Protein AF-A0A369HYK2-F1 (afdb_monomer)

Mean predicted aligned error: 5.25 Å

Foldseek 3Di:
DQDPVRDDADPVQFPDDDPPDTHGDDDDDDDPVVLVVQLVCPPVDQDPDDPVSNVSNVVVVVVVVVVVVD

Sequence (70 aa):
MALSAGISIPLEDVLIDNEHEFRVKLHLIINKEIVYELARLGAGVCVLAPERLVREMKEFHEAALKKYQH

InterPro domains:
  IPR057727 WCX domain [PF25583] (18-64)

pLDDT: mean 88.84, std 13.37, range [38.94, 97.25]

Structure (mmCIF, N/CA/C/O backbone):
data_AF-A0A369HYK2-F1
#
_entry.id   AF-A0A369HYK2-F1
#
loop_
_atom_site.group_PDB
_atom_site.id
_atom_site.type_symbol
_atom_site.label_atom_id
_atom_site.label_alt_id
_atom_site.label_comp_id
_atom_site.label_asym_id
_atom_site.label_entity_id
_atom_site.label_seq_id
_atom_site.pdbx_PDB_ins_code
_atom_site.Cartn_x
_atom_site.Cartn_y
_atom_site.Cartn_z
_atom_site.occupancy
_atom_site.B_iso_or_equiv
_atom_site.auth_seq_id
_atom_site.auth_comp_id
_atom_site.auth_asym_id
_atom_site.auth_atom_id
_atom_site.pdbx_PDB_model_num
ATOM 1 N N . MET A 1 1 ? 1.507 -0.502 -20.331 1.00 51.66 1 MET A N 1
ATOM 2 C CA . MET A 1 1 ? 0.049 -0.757 -20.230 1.00 51.66 1 MET A CA 1
ATOM 3 C C . MET A 1 1 ? -0.594 0.383 -19.458 1.00 51.66 1 MET A C 1
ATOM 5 O O . MET A 1 1 ? -0.010 0.813 -18.472 1.00 51.66 1 MET A O 1
ATOM 9 N N . ALA A 1 2 ? -1.731 0.909 -19.922 1.00 38.94 2 ALA A N 1
ATOM 10 C CA . ALA A 1 2 ? -2.451 1.972 -19.221 1.00 38.94 2 ALA A CA 1
ATOM 11 C C . ALA A 1 2 ? -3.376 1.349 -18.166 1.00 38.94 2 ALA A C 1
ATOM 13 O O . ALA A 1 2 ? -4.277 0.588 -18.513 1.00 38.94 2 ALA A O 1
ATOM 14 N N . LEU A 1 3 ? -3.153 1.658 -16.889 1.00 53.16 3 LEU A N 1
ATOM 15 C CA . LEU A 1 3 ? -4.151 1.394 -15.850 1.00 53.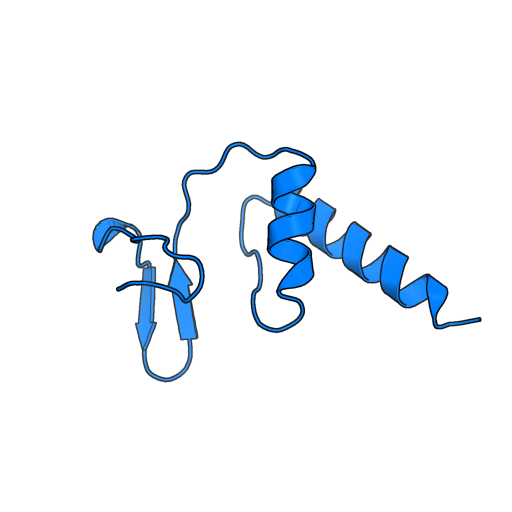16 3 LEU A CA 1
ATOM 16 C C . LEU A 1 3 ? -5.271 2.436 -15.967 1.00 53.16 3 LEU A C 1
ATOM 18 O O . LEU A 1 3 ? -5.038 3.554 -16.430 1.00 53.16 3 LEU A O 1
ATOM 22 N N . SER A 1 4 ? -6.472 2.094 -15.501 1.00 50.66 4 SER A N 1
ATOM 23 C CA . SER A 1 4 ? -7.698 2.916 -15.531 1.00 50.66 4 SER A CA 1
ATOM 24 C C . SER A 1 4 ? -7.581 4.319 -14.901 1.00 50.66 4 SER A C 1
ATOM 26 O O . SER A 1 4 ? -8.515 5.108 -14.990 1.00 50.66 4 SER A O 1
ATOM 28 N N . ALA A 1 5 ? -6.429 4.658 -14.317 1.00 51.84 5 ALA A N 1
ATOM 29 C CA . ALA A 1 5 ? -6.075 5.970 -13.784 1.00 51.84 5 ALA A CA 1
ATOM 30 C C . ALA A 1 5 ? -5.257 6.863 -14.750 1.00 51.84 5 ALA A C 1
ATOM 32 O O . ALA A 1 5 ? -4.782 7.916 -14.336 1.00 51.84 5 ALA A O 1
ATOM 33 N N . GLY A 1 6 ? -5.036 6.460 -16.010 1.00 55.47 6 GLY A N 1
ATOM 34 C CA . GLY A 1 6 ? -4.236 7.243 -16.970 1.00 55.47 6 GLY A CA 1
ATOM 35 C C . GLY A 1 6 ? -2.726 7.231 -16.690 1.00 55.47 6 GLY A C 1
ATOM 36 O O . GLY A 1 6 ? -1.983 8.039 -17.239 1.00 55.47 6 GLY A O 1
ATOM 37 N N . ILE A 1 7 ? -2.262 6.308 -15.844 1.00 63.16 7 ILE A N 1
ATOM 38 C CA . ILE A 1 7 ? -0.848 6.150 -15.497 1.00 63.16 7 ILE A CA 1
ATOM 39 C C . ILE A 1 7 ? -0.216 5.162 -16.481 1.00 63.16 7 ILE A C 1
ATOM 41 O O . ILE A 1 7 ? -0.627 4.001 -16.560 1.00 63.16 7 ILE A O 1
ATOM 45 N N . SER A 1 8 ? 0.787 5.627 -17.229 1.00 71.94 8 SER A N 1
ATOM 46 C CA . SER A 1 8 ? 1.658 4.764 -18.028 1.00 71.94 8 SER A CA 1
ATOM 47 C C . SER A 1 8 ? 2.795 4.255 -17.150 1.00 71.94 8 SER A C 1
A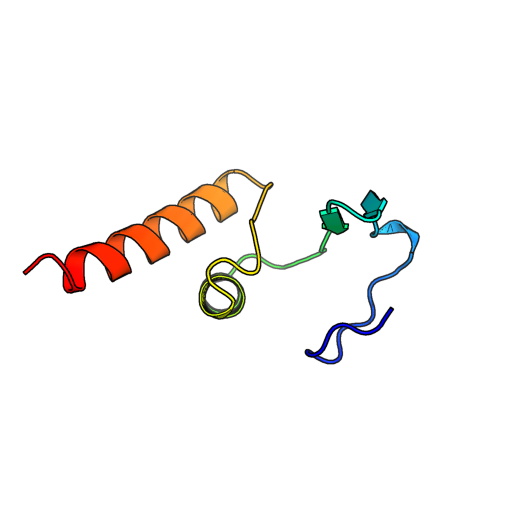TOM 49 O O . SER A 1 8 ? 3.614 5.048 -16.691 1.00 71.94 8 SER A O 1
ATOM 51 N N . ILE A 1 9 ? 2.847 2.942 -16.926 1.00 78.62 9 ILE A N 1
ATOM 52 C CA . ILE A 1 9 ? 3.935 2.295 -16.185 1.00 78.62 9 ILE A CA 1
ATOM 53 C C . ILE A 1 9 ? 5.010 1.838 -17.186 1.00 78.62 9 ILE A C 1
ATOM 55 O O . ILE A 1 9 ? 4.670 1.105 -18.126 1.00 78.62 9 ILE A O 1
ATOM 59 N N . PRO A 1 10 ? 6.276 2.271 -17.026 1.00 84.88 10 PRO A N 1
ATOM 60 C CA . PRO A 1 10 ? 7.403 1.759 -17.803 1.00 84.88 10 PRO A CA 1
ATOM 61 C C . PRO A 1 10 ? 7.538 0.236 -17.665 1.00 84.88 10 PRO A C 1
ATOM 63 O O . PRO A 1 10 ? 7.311 -0.310 -16.591 1.00 84.88 10 PRO A O 1
ATOM 66 N N . LEU A 1 11 ? 7.933 -0.471 -18.731 1.00 86.12 11 LEU A N 1
ATOM 67 C CA . LEU A 1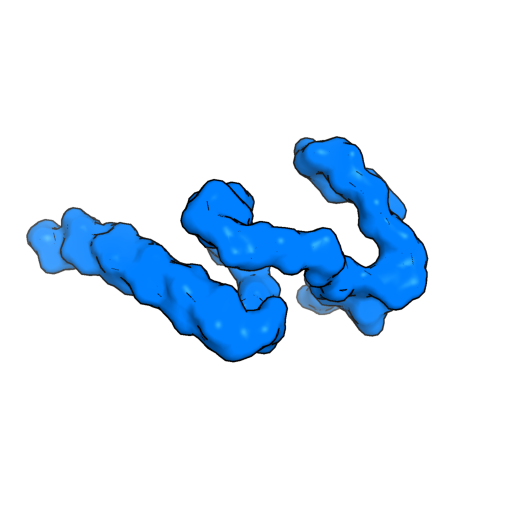 11 ? 8.084 -1.937 -18.680 1.00 86.12 11 LEU A CA 1
ATOM 68 C C . LEU A 1 11 ? 9.122 -2.388 -17.639 1.00 86.12 11 LEU A C 1
ATOM 70 O O . LEU A 1 11 ? 8.937 -3.418 -17.006 1.00 86.12 11 LEU A O 1
ATOM 74 N N . GLU A 1 12 ? 10.174 -1.597 -17.426 1.00 90.62 12 GLU A N 1
ATOM 75 C CA . GLU A 1 12 ? 11.203 -1.822 -16.397 1.00 90.62 12 GLU A CA 1
ATOM 76 C C . GLU A 1 12 ? 10.677 -1.769 -14.955 1.00 90.62 12 GLU A C 1
ATOM 78 O O . GLU A 1 12 ? 11.290 -2.335 -14.051 1.00 90.62 12 GLU A O 1
ATOM 83 N N . ASP A 1 13 ? 9.528 -1.129 -14.746 1.00 92.69 13 ASP A N 1
ATOM 84 C CA . ASP A 1 13 ? 8.861 -1.041 -13.452 1.00 92.69 13 ASP A CA 1
ATOM 85 C C . ASP A 1 13 ? 7.812 -2.150 -13.256 1.00 92.69 13 ASP A C 1
ATOM 87 O O . ASP A 1 13 ? 7.257 -2.289 -12.163 1.00 92.69 13 ASP A O 1
ATOM 91 N N . VAL A 1 14 ? 7.547 -2.978 -14.273 1.00 94.38 14 VAL A N 1
ATOM 92 C CA . VAL A 1 14 ? 6.705 -4.175 -14.144 1.00 94.38 14 VAL A CA 1
ATOM 93 C C . VAL A 1 14 ? 7.562 -5.316 -13.600 1.00 94.38 14 VAL A C 1
ATOM 95 O O . VAL A 1 14 ? 8.443 -5.837 -14.276 1.00 94.38 14 VAL A O 1
ATOM 98 N N . LEU A 1 15 ? 7.307 -5.702 -12.350 1.00 94.88 15 LEU A N 1
ATOM 99 C CA . LEU A 1 15 ? 8.063 -6.746 -11.656 1.00 94.88 15 LEU A CA 1
ATOM 100 C C . LEU A 1 15 ? 7.503 -8.140 -11.944 1.00 94.88 15 LEU A C 1
ATOM 102 O O . LEU A 1 15 ? 8.265 -9.098 -12.052 1.00 94.88 15 LEU A O 1
ATOM 106 N N . ILE A 1 16 ? 6.174 -8.258 -12.012 1.00 95.56 16 ILE A N 1
ATOM 107 C CA . ILE A 1 16 ? 5.458 -9.502 -12.310 1.00 95.56 16 ILE A CA 1
ATOM 108 C C . ILE A 1 16 ? 4.216 -9.149 -13.125 1.00 95.56 16 ILE A C 1
ATOM 110 O O . ILE A 1 16 ? 3.472 -8.246 -12.748 1.00 95.56 16 ILE A O 1
ATOM 114 N N . ASP A 1 17 ? 3.994 -9.874 -14.216 1.00 94.31 17 ASP A N 1
ATOM 115 C CA . ASP A 1 17 ? 2.786 -9.797 -15.037 1.00 94.31 17 ASP A CA 1
ATOM 116 C C . ASP A 1 17 ? 2.447 -11.211 -15.513 1.00 94.31 17 ASP A C 1
ATOM 118 O O . ASP A 1 17 ? 3.090 -11.757 -16.414 1.00 94.31 17 ASP A O 1
ATOM 122 N N . ASN A 1 18 ? 1.528 -11.864 -14.805 1.00 94.88 18 ASN A N 1
ATOM 123 C CA . ASN A 1 18 ? 1.046 -13.201 -15.131 1.00 94.88 18 ASN A CA 1
ATOM 124 C C . ASN A 1 18 ? -0.432 -13.352 -14.735 1.00 94.88 18 ASN A C 1
ATOM 126 O O . ASN A 1 18 ? -1.051 -12.433 -14.205 1.00 94.88 18 ASN A O 1
ATOM 130 N N . GLU A 1 19 ? -1.007 -14.530 -14.977 1.00 94.88 19 GLU A N 1
ATOM 131 C CA . GLU A 1 19 ? -2.433 -14.802 -14.738 1.00 94.88 19 GLU A CA 1
ATOM 132 C C . GLU A 1 19 ? -2.863 -14.709 -13.261 1.00 94.88 19 GLU A C 1
ATOM 134 O O . GLU A 1 19 ? -4.054 -14.598 -12.974 1.00 94.88 19 GLU A O 1
ATOM 139 N N . HIS A 1 20 ? -1.920 -14.766 -12.316 1.00 93.25 20 HIS A N 1
ATOM 140 C CA . HIS A 1 20 ? -2.197 -14.765 -10.880 1.00 93.25 20 HIS A CA 1
ATOM 141 C C . HIS A 1 20 ? -1.986 -13.403 -10.224 1.00 93.25 20 HIS A C 1
ATOM 143 O O . HIS A 1 20 ? -2.715 -13.057 -9.294 1.00 93.25 20 HIS A O 1
ATOM 149 N N . GLU A 1 21 ? -0.984 -12.642 -10.665 1.00 93.56 21 GLU A N 1
ATOM 150 C CA . GLU A 1 21 ? -0.676 -11.343 -10.080 1.00 93.56 21 GLU A CA 1
ATOM 151 C C . GLU A 1 21 ? -0.088 -10.351 -11.085 1.00 93.56 21 GLU A C 1
ATOM 153 O O . GLU A 1 21 ? 0.627 -10.706 -12.024 1.00 93.56 21 GLU A O 1
ATOM 158 N N . PHE A 1 22 ? -0.342 -9.074 -10.802 1.00 94.44 22 PHE A N 1
ATOM 159 C CA . PHE A 1 22 ? 0.294 -7.944 -11.459 1.00 94.44 22 PHE A CA 1
ATOM 160 C C . PHE A 1 22 ? 1.002 -7.092 -10.405 1.00 94.44 22 PHE A C 1
ATOM 162 O O . PHE A 1 22 ? 0.363 -6.508 -9.524 1.00 94.44 22 PHE A O 1
ATOM 169 N N . ARG A 1 23 ? 2.334 -7.034 -10.474 1.00 96.06 23 ARG A N 1
ATOM 170 C CA . ARG A 1 23 ? 3.184 -6.337 -9.505 1.00 96.06 23 ARG A CA 1
ATOM 171 C C . ARG A 1 23 ? 4.024 -5.290 -10.205 1.00 96.06 23 ARG A C 1
ATOM 173 O O . ARG A 1 23 ? 4.771 -5.596 -11.130 1.00 96.06 23 ARG A O 1
ATOM 180 N N . VAL A 1 24 ? 3.967 -4.071 -9.689 1.00 95.19 24 VAL A N 1
ATOM 181 C CA . VAL A 1 24 ? 4.701 -2.929 -10.231 1.00 95.19 24 VAL A CA 1
ATOM 182 C C . VAL A 1 24 ? 5.484 -2.214 -9.146 1.00 95.19 24 VAL A C 1
ATOM 184 O O . VAL A 1 24 ? 5.093 -2.191 -7.976 1.00 95.19 24 VAL A O 1
ATOM 187 N N . LYS A 1 25 ? 6.594 -1.613 -9.549 1.00 94.88 25 LYS A N 1
ATOM 188 C CA . LYS A 1 25 ? 7.342 -0.645 -8.766 1.00 94.88 25 LYS A CA 1
ATOM 189 C C . LYS A 1 25 ? 6.871 0.750 -9.159 1.00 94.88 25 LYS A C 1
ATOM 191 O O . LYS A 1 25 ? 6.704 1.047 -10.331 1.00 94.88 25 LYS A O 1
ATOM 196 N N . LEU A 1 26 ? 6.650 1.612 -8.173 1.00 91.38 26 LEU A N 1
ATOM 197 C CA . LEU A 1 26 ? 6.269 3.000 -8.415 1.00 91.38 26 LEU A CA 1
ATOM 198 C C . LEU A 1 26 ? 7.269 3.927 -7.730 1.00 91.38 26 LEU A C 1
ATOM 200 O O . LEU A 1 26 ? 7.642 3.722 -6.574 1.00 91.38 26 LEU A O 1
ATOM 204 N N . HIS A 1 27 ? 7.680 4.967 -8.445 1.00 90.31 27 HIS A N 1
ATOM 205 C CA . HIS A 1 27 ? 8.542 6.022 -7.931 1.00 90.31 27 HIS A CA 1
ATOM 206 C C . HIS A 1 27 ? 7.674 7.178 -7.415 1.00 90.31 27 HIS A C 1
ATOM 208 O O . HIS A 1 27 ? 7.275 8.055 -8.175 1.00 90.31 27 HIS A O 1
ATOM 214 N N . LEU A 1 28 ? 7.341 7.148 -6.120 1.00 86.75 28 LEU A N 1
ATOM 215 C CA . LEU A 1 28 ? 6.374 8.060 -5.497 1.00 86.75 28 LEU A CA 1
ATOM 216 C C . LEU A 1 28 ? 7.000 8.852 -4.345 1.00 86.75 28 LEU A C 1
ATOM 218 O O . LEU A 1 28 ? 7.807 8.326 -3.578 1.00 86.75 28 LEU A O 1
ATOM 222 N N . ILE A 1 29 ? 6.559 10.100 -4.172 1.00 90.31 29 ILE A N 1
ATOM 223 C CA . ILE A 1 29 ? 6.793 10.859 -2.939 1.00 90.31 29 ILE A CA 1
ATOM 224 C C . ILE A 1 29 ? 5.698 10.471 -1.945 1.00 90.31 29 ILE A C 1
ATOM 226 O O . ILE A 1 29 ? 4.516 10.696 -2.193 1.00 90.31 29 ILE A O 1
ATOM 230 N N . ILE A 1 30 ? 6.090 9.888 -0.812 1.00 88.81 30 ILE A N 1
ATOM 231 C CA . ILE A 1 30 ? 5.140 9.411 0.196 1.00 88.81 30 ILE A CA 1
ATOM 232 C C . ILE A 1 30 ? 4.618 10.598 1.015 1.00 88.81 30 ILE A C 1
ATOM 234 O O . ILE A 1 30 ? 5.304 11.093 1.913 1.00 88.81 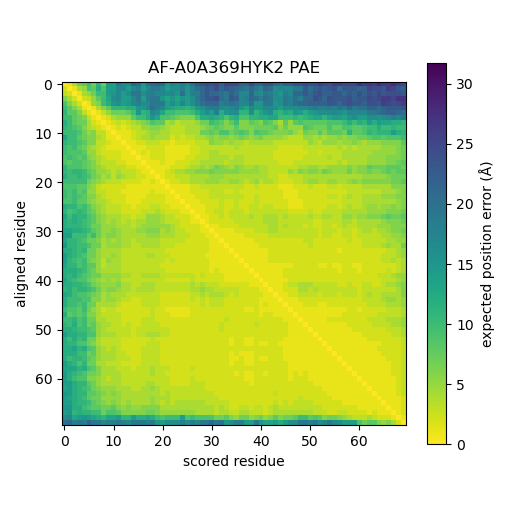30 ILE A O 1
ATOM 238 N N . ASN A 1 31 ? 3.405 11.051 0.700 1.00 91.31 31 ASN A N 1
ATOM 239 C CA . ASN A 1 31 ? 2.657 12.073 1.435 1.00 91.31 31 ASN A CA 1
ATOM 240 C C . ASN A 1 31 ? 1.270 11.539 1.865 1.00 91.31 31 ASN A C 1
ATOM 242 O O . ASN A 1 31 ? 0.916 10.398 1.595 1.00 91.31 31 ASN A O 1
ATOM 246 N N . LYS A 1 32 ? 0.456 12.344 2.557 1.00 91.94 32 LYS A N 1
ATOM 247 C CA . LYS A 1 32 ? -0.879 11.880 2.986 1.00 91.94 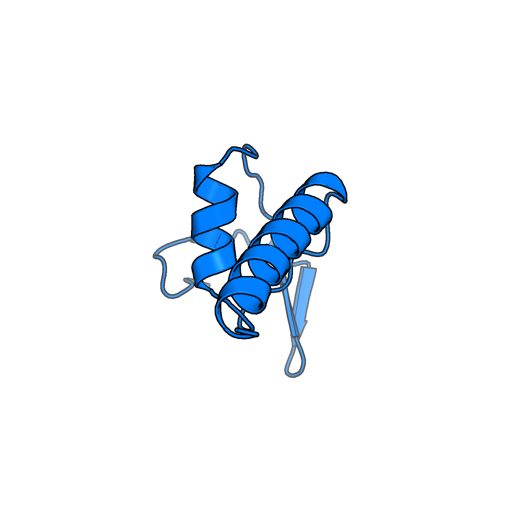32 LYS A CA 1
ATOM 248 C C . LYS A 1 32 ? -1.831 11.614 1.817 1.00 91.94 32 LYS A C 1
ATOM 250 O O . LYS A 1 32 ? -2.659 10.718 1.910 1.00 91.94 32 LYS A O 1
ATOM 255 N N . GLU A 1 33 ? -1.708 12.373 0.733 1.00 92.44 33 GLU A N 1
ATOM 256 C CA . GLU A 1 33 ? -2.560 12.209 -0.445 1.00 92.44 33 GLU A CA 1
ATOM 257 C C . GLU A 1 33 ? -2.336 10.842 -1.086 1.00 92.44 33 GLU A C 1
ATOM 259 O O . GLU A 1 33 ? -3.309 10.139 -1.330 1.00 92.44 33 GLU A O 1
ATOM 264 N N . ILE A 1 34 ? -1.084 10.395 -1.258 1.00 92.06 34 ILE A N 1
ATOM 265 C CA . ILE A 1 34 ? -0.824 9.083 -1.864 1.00 92.06 34 ILE A CA 1
ATOM 266 C C . ILE A 1 34 ? -1.389 7.939 -1.021 1.00 92.06 34 ILE A C 1
ATOM 268 O O . ILE A 1 34 ? -1.874 6.958 -1.576 1.00 92.06 34 ILE A O 1
ATOM 272 N N . VAL A 1 35 ? -1.387 8.076 0.309 1.00 93.06 35 VAL A N 1
ATOM 273 C CA . VAL A 1 35 ? -2.016 7.091 1.200 1.00 93.06 35 VAL A CA 1
ATOM 274 C C . VA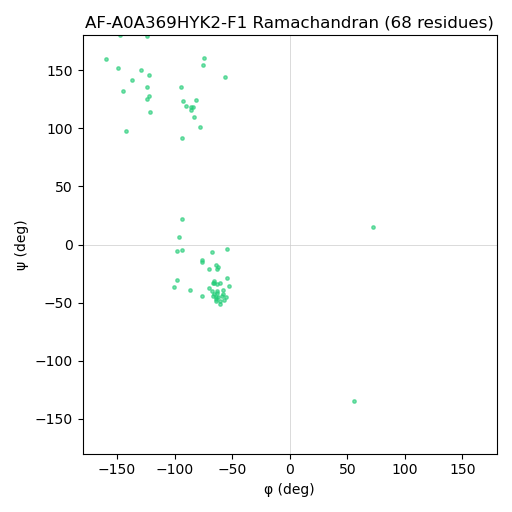L A 1 35 ? -3.516 7.010 0.922 1.00 93.06 35 VAL A C 1
ATOM 276 O O . VAL A 1 35 ? -4.041 5.912 0.776 1.00 93.06 35 VAL A O 1
ATOM 279 N N . TYR A 1 36 ? -4.209 8.142 0.779 1.00 94.12 36 TYR A N 1
ATOM 280 C CA . TYR A 1 36 ? -5.639 8.149 0.450 1.00 94.12 36 TYR A CA 1
ATOM 281 C C . TYR A 1 36 ? -5.917 7.591 -0.946 1.00 94.12 36 TYR A C 1
ATOM 283 O O . TYR A 1 36 ? -6.835 6.787 -1.1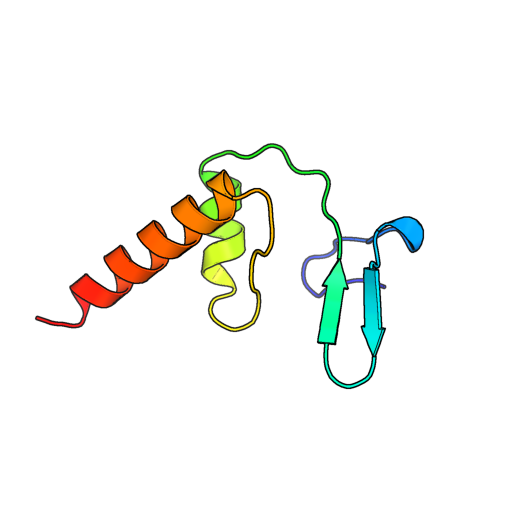13 1.00 94.12 36 TYR A O 1
ATOM 291 N N . GLU A 1 37 ? -5.100 7.966 -1.928 1.00 92.94 37 GLU A N 1
ATOM 292 C CA . GLU A 1 37 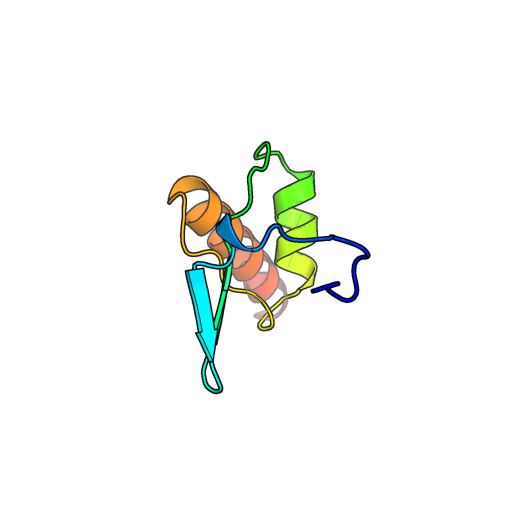? -5.254 7.541 -3.317 1.00 92.94 37 GLU A CA 1
ATOM 293 C C . GLU A 1 37 ? -5.010 6.038 -3.507 1.00 92.94 37 GLU A C 1
ATOM 295 O O . GLU A 1 37 ? -5.665 5.399 -4.331 1.00 92.94 37 GLU A O 1
ATOM 300 N N . LEU A 1 38 ? -4.107 5.452 -2.721 1.00 94.06 38 LEU A N 1
ATOM 301 C CA . LEU A 1 38 ? -3.920 4.005 -2.676 1.00 94.06 38 LEU A CA 1
ATOM 302 C C . LEU A 1 38 ? -5.036 3.333 -1.872 1.00 94.06 38 LEU A C 1
ATOM 304 O O . LEU A 1 38 ? -5.594 2.332 -2.316 1.00 94.06 38 LEU A O 1
ATOM 308 N N . ALA A 1 39 ? -5.409 3.885 -0.715 1.00 93.94 39 ALA A N 1
ATOM 309 C CA . ALA A 1 39 ? -6.403 3.272 0.161 1.00 93.94 39 ALA A CA 1
ATOM 310 C C . ALA A 1 39 ? -7.804 3.228 -0.463 1.00 93.94 39 ALA A C 1
ATOM 312 O O . ALA A 1 39 ? -8.541 2.266 -0.231 1.00 93.94 39 ALA A O 1
ATOM 313 N N . ARG A 1 40 ? -8.170 4.207 -1.306 1.00 93.56 40 ARG A N 1
ATOM 314 C CA . ARG A 1 40 ? -9.446 4.187 -2.051 1.00 93.56 40 ARG A CA 1
ATOM 315 C C . ARG A 1 40 ? -9.571 3.008 -3.019 1.00 93.56 40 ARG A C 1
ATOM 317 O O . ARG A 1 40 ? -10.686 2.677 -3.408 1.00 93.56 40 ARG A O 1
ATOM 324 N N . LEU A 1 41 ? -8.462 2.373 -3.405 1.00 93.69 41 LEU A N 1
ATOM 325 C CA . LEU A 1 41 ? -8.474 1.173 -4.250 1.00 93.69 41 LEU A CA 1
ATOM 326 C C . LEU A 1 41 ? -8.873 -0.089 -3.464 1.00 93.69 41 LEU A C 1
ATOM 328 O O . LEU A 1 41 ? -9.204 -1.111 -4.068 1.00 93.69 41 LEU A O 1
ATOM 332 N N . GLY A 1 42 ? -8.881 -0.020 -2.128 1.00 92.38 42 GLY A N 1
ATOM 333 C CA . GLY A 1 42 ? -9.324 -1.100 -1.253 1.00 92.38 42 GLY A CA 1
ATOM 334 C C . GLY A 1 42 ? -8.580 -2.410 -1.513 1.00 92.38 42 GLY A C 1
ATOM 335 O O . GLY A 1 42 ? -7.367 -2.428 -1.690 1.00 92.38 42 GLY A O 1
ATOM 336 N N . ALA A 1 43 ? -9.323 -3.517 -1.574 1.00 92.56 43 ALA A N 1
ATOM 337 C CA . ALA A 1 43 ? -8.766 -4.851 -1.803 1.00 92.56 43 ALA A CA 1
ATOM 338 C C . ALA A 1 43 ? -8.171 -5.061 -3.213 1.00 92.56 43 ALA A C 1
ATOM 340 O O . ALA A 1 43 ? -7.581 -6.107 -3.466 1.00 92.56 43 ALA A O 1
ATOM 341 N N . GLY A 1 44 ? -8.321 -4.097 -4.130 1.00 91.69 44 GLY A N 1
ATOM 342 C CA . GLY A 1 44 ? -7.762 -4.179 -5.481 1.00 91.69 44 GLY A CA 1
ATOM 343 C C . GLY A 1 44 ? -6.254 -3.920 -5.554 1.00 91.69 44 GLY A C 1
ATOM 344 O O . GLY A 1 44 ? -5.643 -4.227 -6.573 1.00 91.69 44 GLY A O 1
ATOM 345 N N . VAL A 1 45 ? -5.645 -3.361 -4.500 1.00 93.44 45 VAL A N 1
ATOM 346 C CA . VAL A 1 45 ? -4.202 -3.085 -4.440 1.00 93.44 45 VAL A CA 1
ATOM 347 C C . VAL A 1 45 ? -3.637 -3.475 -3.080 1.00 93.44 45 VAL A C 1
ATOM 349 O O . VAL A 1 45 ? -4.240 -3.237 -2.039 1.00 93.44 45 VAL A O 1
ATOM 352 N N . CYS A 1 46 ? -2.424 -4.026 -3.089 1.00 95.44 46 CYS A N 1
ATOM 353 C CA . CYS A 1 46 ? -1.646 -4.285 -1.887 1.00 95.44 46 CYS A CA 1
ATOM 354 C C . CYS A 1 46 ? -0.281 -3.597 -1.996 1.00 95.44 46 CYS A C 1
ATOM 356 O O . CYS A 1 46 ? 0.458 -3.814 -2.957 1.00 95.44 46 CYS A O 1
ATOM 358 N N . VAL A 1 47 ? 0.068 -2.771 -1.006 1.00 96.00 47 VAL A N 1
ATOM 359 C CA . VAL A 1 47 ? 1.414 -2.193 -0.907 1.00 96.00 47 VAL A CA 1
ATOM 360 C C . VAL A 1 47 ? 2.342 -3.220 -0.268 1.00 96.00 47 VAL A C 1
ATOM 362 O O . VAL A 1 47 ? 2.086 -3.678 0.844 1.00 96.00 47 VAL A O 1
ATOM 365 N N . LEU A 1 48 ? 3.437 -3.546 -0.956 1.00 96.94 48 LEU A N 1
ATOM 366 C CA . LEU A 1 48 ? 4.441 -4.505 -0.479 1.00 96.94 48 LEU A CA 1
ATOM 367 C C . LEU A 1 48 ? 5.657 -3.822 0.168 1.00 96.94 48 LEU A C 1
ATOM 369 O O . LEU A 1 48 ? 6.271 -4.378 1.073 1.00 96.94 48 LEU A O 1
ATOM 373 N N . ALA A 1 49 ? 6.006 -2.617 -0.288 1.00 95.94 49 ALA A N 1
ATOM 374 C CA . ALA A 1 49 ? 7.140 -1.833 0.191 1.00 95.94 49 ALA A CA 1
ATOM 375 C C . ALA A 1 49 ? 6.956 -0.339 -0.166 1.00 95.94 49 ALA A C 1
ATOM 377 O O . ALA A 1 49 ? 6.208 -0.032 -1.096 1.00 95.94 49 ALA A O 1
ATOM 378 N N . PRO A 1 50 ? 7.646 0.595 0.520 1.00 95.25 50 PRO A N 1
ATOM 379 C CA . PRO A 1 50 ? 8.478 0.372 1.706 1.00 95.25 50 PRO A CA 1
ATOM 380 C C . PRO A 1 50 ? 7.633 0.128 2.966 1.00 95.25 50 PRO A C 1
ATOM 382 O O . PRO A 1 50 ? 6.472 0.530 3.026 1.00 95.25 50 PRO A O 1
ATOM 385 N N . GLU A 1 51 ? 8.225 -0.472 4.004 1.00 96.38 51 GLU A N 1
ATOM 386 C CA . GLU A 1 51 ? 7.526 -0.850 5.250 1.00 96.38 51 GLU A CA 1
ATOM 387 C C . GLU A 1 51 ? 6.749 0.299 5.897 1.00 96.38 51 GLU A C 1
ATOM 389 O O . GLU A 1 51 ? 5.665 0.100 6.444 1.00 96.38 51 GLU A O 1
ATOM 394 N N . ARG A 1 52 ? 7.283 1.523 5.806 1.00 94.94 52 ARG A N 1
ATOM 395 C CA . ARG A 1 52 ? 6.595 2.719 6.292 1.00 94.94 52 ARG A CA 1
ATOM 396 C C . ARG A 1 52 ? 5.225 2.891 5.630 1.00 94.94 52 ARG A C 1
ATOM 398 O O . ARG A 1 52 ? 4.253 3.109 6.343 1.00 94.94 52 ARG A O 1
ATOM 405 N N . LEU A 1 53 ? 5.145 2.773 4.304 1.00 95.56 53 LEU A N 1
ATOM 406 C CA . LEU A 1 53 ? 3.884 2.922 3.575 1.00 95.56 53 LEU A CA 1
ATOM 407 C C . LEU A 1 53 ? 2.947 1.744 3.853 1.00 95.56 53 LEU A C 1
ATOM 409 O O . LEU A 1 53 ? 1.755 1.948 4.037 1.00 95.56 53 LEU A O 1
ATOM 413 N N . VAL A 1 54 ? 3.487 0.526 3.967 1.00 97.25 54 VAL A N 1
ATOM 414 C CA . VAL A 1 54 ? 2.705 -0.655 4.376 1.00 97.25 54 VAL A CA 1
ATOM 415 C C . VAL A 1 54 ? 2.015 -0.410 5.719 1.00 97.25 54 VAL A C 1
ATOM 417 O O . VAL A 1 54 ? 0.829 -0.702 5.868 1.00 97.25 54 VAL A O 1
ATOM 420 N N . ARG A 1 55 ? 2.741 0.144 6.696 1.00 96.56 55 ARG A N 1
ATOM 421 C CA . ARG A 1 55 ? 2.186 0.479 8.011 1.00 96.56 55 ARG A CA 1
ATOM 422 C C . ARG A 1 55 ? 1.111 1.563 7.915 1.00 96.56 55 ARG A C 1
ATOM 424 O O . ARG A 1 55 ? 0.026 1.353 8.442 1.00 96.56 55 ARG A O 1
ATOM 431 N N . GLU A 1 56 ? 1.378 2.660 7.204 1.00 95.75 56 GLU A N 1
ATOM 432 C CA . GLU A 1 56 ? 0.407 3.754 7.023 1.00 95.75 56 GLU A CA 1
ATOM 433 C C . GLU A 1 56 ? -0.903 3.255 6.367 1.00 95.75 56 GLU A C 1
ATOM 435 O O . GLU A 1 56 ? -1.995 3.628 6.795 1.00 95.75 56 GLU A O 1
ATOM 440 N N . MET A 1 57 ? -0.815 2.340 5.393 1.00 96.81 57 MET A N 1
ATOM 441 C CA . MET A 1 57 ? -1.983 1.716 4.754 1.00 96.81 57 MET A CA 1
ATOM 442 C C . MET A 1 57 ? -2.776 0.819 5.713 1.00 96.81 57 MET A C 1
ATOM 444 O O . MET A 1 57 ? -4.005 0.890 5.755 1.00 96.81 57 MET A O 1
ATOM 448 N N . LYS A 1 58 ? -2.089 -0.017 6.505 1.00 96.62 58 LYS A N 1
ATOM 449 C CA . LYS A 1 58 ? -2.739 -0.871 7.515 1.00 96.62 58 LYS A CA 1
ATOM 450 C C . LYS A 1 58 ? -3.474 -0.033 8.555 1.00 96.62 58 LYS A C 1
ATOM 452 O O . LYS A 1 58 ? -4.650 -0.280 8.803 1.00 96.62 58 LYS A O 1
ATOM 457 N N . GLU A 1 59 ? -2.813 0.987 9.096 1.00 96.38 59 GLU A N 1
ATOM 458 C CA . GLU A 1 59 ? -3.403 1.902 10.076 1.00 96.38 59 GLU A CA 1
ATOM 459 C C . GLU A 1 59 ? -4.655 2.595 9.520 1.00 96.38 59 GLU A C 1
ATOM 461 O O . GLU A 1 59 ? -5.676 2.662 10.209 1.00 96.38 59 GLU A O 1
ATOM 466 N N . PHE A 1 60 ? -4.617 3.053 8.261 1.00 95.75 60 PHE A N 1
ATOM 467 C CA . PHE A 1 60 ? -5.774 3.659 7.599 1.00 95.75 60 PHE A CA 1
ATOM 468 C C . PHE A 1 60 ? -6.960 2.685 7.507 1.00 95.75 60 PHE A C 1
ATOM 470 O O . PHE A 1 60 ? -8.077 3.021 7.911 1.00 95.75 60 PHE A O 1
ATOM 477 N N . HIS A 1 61 ? -6.730 1.469 7.006 1.00 96.00 61 HIS A N 1
ATOM 478 C CA . HIS A 1 61 ? -7.792 0.474 6.842 1.00 96.00 61 HIS A CA 1
ATOM 479 C C . HIS A 1 61 ? -8.340 -0.034 8.181 1.00 96.00 61 HIS A C 1
ATOM 481 O O . HIS A 1 61 ? -9.554 -0.173 8.328 1.00 96.00 61 HIS A O 1
ATOM 487 N N . GLU A 1 62 ? -7.483 -0.257 9.179 1.00 96.44 62 GLU A N 1
ATOM 488 C CA . GLU A 1 62 ? -7.906 -0.632 10.532 1.00 96.44 62 GLU A CA 1
ATOM 489 C C . GLU A 1 62 ? -8.741 0.469 11.194 1.00 96.44 62 GLU A C 1
ATOM 491 O O . GLU A 1 62 ? -9.759 0.180 11.828 1.00 96.44 62 GLU A O 1
ATOM 496 N N . ALA A 1 63 ? -8.345 1.736 11.044 1.00 95.62 63 ALA A N 1
ATOM 497 C CA . ALA A 1 63 ? -9.111 2.864 11.565 1.00 95.62 63 ALA A CA 1
ATOM 498 C C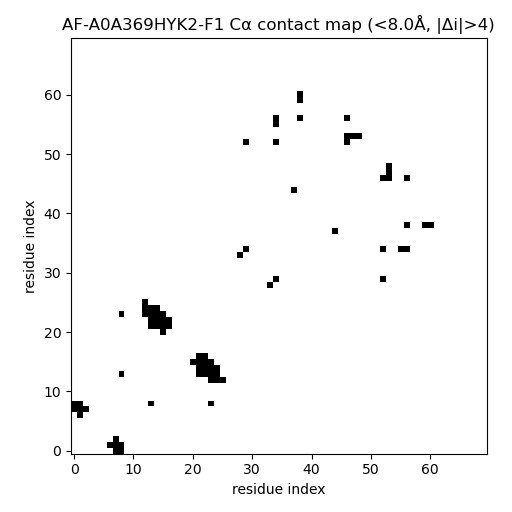 . ALA A 1 63 ? -10.494 2.960 10.905 1.00 95.62 63 ALA A C 1
ATOM 500 O O . ALA A 1 63 ? -11.481 3.216 11.598 1.00 95.62 63 ALA A O 1
ATOM 501 N N . ALA A 1 64 ? -10.575 2.715 9.593 1.00 94.88 64 ALA A N 1
ATOM 502 C CA . ALA A 1 64 ? -11.840 2.658 8.871 1.00 94.88 64 ALA A CA 1
ATOM 503 C C . ALA A 1 64 ? -12.714 1.491 9.355 1.00 94.88 64 ALA A C 1
ATOM 505 O O . ALA A 1 64 ? -13.881 1.706 9.668 1.00 94.88 64 ALA A O 1
ATOM 506 N N . LEU A 1 65 ? -12.153 0.284 9.492 1.00 96.12 65 LEU A N 1
ATOM 507 C CA . LEU A 1 65 ? -12.879 -0.896 9.973 1.00 96.12 65 LEU A CA 1
ATOM 508 C C . LEU A 1 65 ? -13.472 -0.678 11.370 1.00 96.12 65 LEU A C 1
ATOM 510 O O . LEU A 1 65 ? -14.642 -0.984 11.590 1.00 96.12 65 LEU A O 1
ATOM 514 N N . LYS A 1 66 ? -12.700 -0.087 12.291 1.00 97.25 66 LYS A N 1
ATOM 515 C CA . LYS A 1 66 ? -13.157 0.217 13.659 1.00 97.25 66 LYS A CA 1
ATOM 516 C C . LYS A 1 66 ? -14.441 1.053 13.690 1.00 97.25 66 LYS A C 1
ATOM 518 O O . LYS A 1 66 ? -15.221 0.904 14.622 1.00 97.25 66 LYS A O 1
ATOM 523 N N . LYS A 1 67 ? -14.697 1.895 12.679 1.00 96.38 67 LYS A N 1
ATOM 524 C CA . LYS A 1 67 ? -15.925 2.710 12.588 1.00 96.38 67 LYS A CA 1
ATOM 525 C C . LYS A 1 67 ? -17.189 1.899 12.305 1.00 96.38 67 LYS A C 1
ATOM 527 O O . LYS A 1 67 ? -18.276 2.390 12.585 1.00 96.38 67 LYS A O 1
ATOM 532 N N . TYR A 1 68 ? -17.054 0.691 11.764 1.00 96.38 68 TYR A N 1
ATOM 533 C CA . TYR A 1 68 ? -18.174 -0.208 11.469 1.00 96.38 68 TYR A CA 1
ATOM 534 C C . TYR A 1 68 ? -18.392 -1.267 12.557 1.00 96.38 68 TYR A C 1
ATOM 536 O O . TYR A 1 68 ? -19.345 -2.031 12.476 1.00 96.38 68 TYR A O 1
ATOM 544 N N . GLN A 1 69 ? -17.509 -1.336 13.556 1.00 92.88 69 GLN A N 1
ATOM 545 C CA . GLN A 1 69 ? -17.573 -2.300 14.661 1.00 92.88 69 GLN A CA 1
ATOM 546 C C . GLN A 1 69 ? -18.296 -1.734 15.896 1.00 92.88 69 GLN A C 1
ATOM 548 O O . GLN A 1 69 ? -18.066 -2.198 17.012 1.00 92.88 69 GLN A O 1
ATOM 553 N N . HIS A 1 70 ? -19.124 -0.708 15.693 1.00 68.69 70 HIS A N 1
ATOM 554 C CA . HIS A 1 70 ? -19.978 -0.117 16.719 1.00 68.69 70 HIS A CA 1
ATOM 555 C C . HIS A 1 70 ? -21.339 -0.806 16.761 1.00 68.69 70 HIS A C 1
ATOM 557 O O . HIS A 1 70 ? -21.917 -1.017 15.671 1.00 68.69 70 HIS A O 1
#

Secondary structure (DSSP, 8-state):
-B-TTS-B--GGGEEEESSS-EEE-------HHHHHHHHTTGGG----S-HHHHHHHHHHHHHHHHTT--

Solvent-accessible surface area (backbone atoms only — not comparable to full-atom values): 4614 Å² total; per-residue (Å²): 101,75,48,100,82,77,48,76,56,58,72,90,34,51,77,40,82,57,100,87,50,78,38,71,62,80,96,74,81,93,49,76,64,54,52,52,67,52,56,76,48,45,93,79,57,82,74,85,67,58,67,69,57,35,50,54,51,49,54,52,53,52,57,55,52,58,72,72,74,114

Radius of gyration: 13.67 Å; Cα contacts (8 Å, |Δi|>4): 40; chains: 1; bounding box: 31×27×37 Å

Organism: NCBI:txid2282308